Protein AF-A0A2B7ZXR2-F1 (afdb_monomer_lite)

Structure (mmCIF, N/CA/C/O backbone):
data_AF-A0A2B7ZXR2-F1
#
_entry.id   AF-A0A2B7ZXR2-F1
#
loop_
_atom_site.group_PDB
_atom_site.id
_atom_site.type_symbol
_atom_site.label_atom_id
_atom_site.label_alt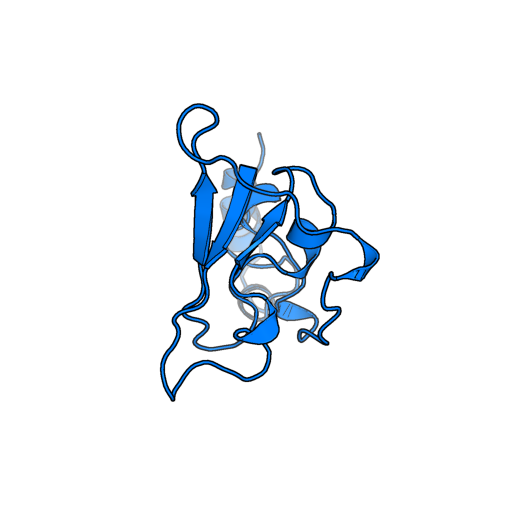_id
_atom_site.label_comp_id
_atom_site.label_asym_id
_atom_site.label_entity_id
_atom_site.label_seq_id
_atom_site.pdbx_PDB_ins_code
_atom_site.Cartn_x
_atom_site.Cartn_y
_atom_site.Cartn_z
_atom_site.occupancy
_atom_site.B_iso_or_equiv
_atom_site.auth_seq_id
_atom_site.auth_comp_id
_atom_site.auth_asym_id
_atom_site.auth_atom_id
_atom_site.pdbx_PDB_model_num
ATOM 1 N N . MET A 1 1 ? -3.472 11.705 8.680 1.00 90.12 1 MET A N 1
ATOM 2 C CA . MET A 1 1 ? -3.269 10.266 8.960 1.00 90.12 1 MET A CA 1
ATOM 3 C C . MET A 1 1 ? -3.547 9.487 7.690 1.00 90.12 1 MET A C 1
ATOM 5 O O . MET A 1 1 ? -4.309 9.984 6.864 1.00 90.12 1 MET A O 1
ATOM 9 N N . LEU A 1 2 ? -2.935 8.320 7.526 1.00 93.62 2 LEU A N 1
ATOM 10 C CA . LEU A 1 2 ? -3.215 7.401 6.425 1.00 93.62 2 LEU A CA 1
ATOM 11 C C . LEU A 1 2 ? -3.831 6.118 6.978 1.00 93.62 2 LEU A C 1
ATOM 13 O O . LEU A 1 2 ? -3.412 5.654 8.036 1.00 93.62 2 LEU A O 1
ATOM 17 N N . GLU A 1 3 ? -4.798 5.564 6.257 1.00 95.25 3 GLU A N 1
ATOM 18 C CA . GLU A 1 3 ? -5.413 4.268 6.533 1.00 95.25 3 GLU A CA 1
ATOM 19 C C . GLU A 1 3 ? -5.158 3.306 5.373 1.00 95.25 3 GLU A C 1
ATOM 21 O O . GLU A 1 3 ? -5.371 3.663 4.212 1.00 95.25 3 GLU A O 1
ATOM 26 N N . PHE A 1 4 ? -4.736 2.081 5.681 1.00 96.75 4 PHE A N 1
ATOM 27 C CA . PHE A 1 4 ? -4.684 1.000 4.704 1.00 96.75 4 PHE A CA 1
ATOM 28 C C . PHE A 1 4 ? -6.095 0.447 4.475 1.00 96.75 4 PHE A C 1
ATOM 30 O O . PHE A 1 4 ? -6.699 -0.144 5.370 1.00 96.75 4 PHE A O 1
ATOM 37 N N . ASP A 1 5 ? -6.607 0.606 3.260 1.00 96.69 5 ASP A N 1
ATOM 38 C CA . ASP A 1 5 ? -7.958 0.219 2.878 1.00 96.69 5 ASP A CA 1
ATOM 39 C C . ASP A 1 5 ? -7.912 -0.972 1.919 1.00 96.69 5 ASP A C 1
ATOM 41 O O . ASP A 1 5 ? -7.782 -0.827 0.701 1.00 96.69 5 ASP A O 1
ATOM 45 N N . ALA A 1 6 ? -7.959 -2.182 2.473 1.00 97.12 6 ALA A N 1
ATOM 46 C CA . ALA A 1 6 ? -8.218 -3.366 1.662 1.00 97.12 6 ALA A CA 1
ATOM 47 C C . ALA A 1 6 ? -9.701 -3.437 1.293 1.00 97.12 6 ALA A C 1
ATOM 49 O O . ALA A 1 6 ? -10.552 -3.234 2.156 1.00 97.12 6 ALA A O 1
ATOM 50 N N . VAL A 1 7 ? -10.012 -3.853 0.064 1.00 95.50 7 VAL A N 1
ATOM 51 C CA . VAL A 1 7 ? -11.352 -4.377 -0.235 1.00 95.50 7 VAL A CA 1
ATOM 52 C C . VAL A 1 7 ? -11.618 -5.561 0.700 1.00 95.50 7 VAL A C 1
ATOM 54 O O . VAL A 1 7 ? -10.711 -6.352 0.954 1.00 95.50 7 VAL A O 1
ATOM 57 N N . THR A 1 8 ? -12.829 -5.691 1.235 1.00 92.88 8 THR A N 1
ATOM 58 C CA . THR A 1 8 ? -13.209 -6.747 2.188 1.00 92.88 8 THR A CA 1
ATOM 59 C C . THR A 1 8 ? -14.232 -7.697 1.568 1.00 92.88 8 THR A C 1
ATOM 61 O O . THR A 1 8 ? -15.388 -7.768 1.978 1.00 92.88 8 THR A O 1
ATOM 64 N N . ASP A 1 9 ? -13.805 -8.438 0.545 1.00 94.62 9 ASP A N 1
ATOM 65 C CA . ASP A 1 9 ? -14.615 -9.469 -0.104 1.00 94.62 9 ASP A CA 1
ATOM 66 C C . ASP A 1 9 ? -13.891 -10.826 -0.129 1.00 94.62 9 ASP A C 1
ATOM 68 O O . ASP A 1 9 ? -12.748 -10.964 0.308 1.00 94.62 9 ASP A O 1
ATOM 72 N N . ALA A 1 10 ? -14.566 -11.853 -0.647 1.00 94.94 10 ALA A N 1
ATOM 73 C CA . ALA A 1 10 ? -14.023 -13.210 -0.718 1.00 94.94 10 ALA A CA 1
ATOM 74 C C . ALA A 1 10 ? -12.802 -13.359 -1.653 1.00 94.94 10 ALA A C 1
ATOM 76 O O . ALA A 1 10 ? -12.174 -14.413 -1.665 1.00 94.94 10 ALA A O 1
ATOM 77 N N . GLN A 1 11 ? -12.477 -12.341 -2.458 1.00 94.31 11 GLN A N 1
ATOM 78 C CA . GLN A 1 11 ? -11.327 -12.323 -3.367 1.00 94.31 11 GLN A CA 1
ATOM 79 C C . GLN A 1 11 ? -10.165 -11.480 -2.825 1.00 94.31 11 GLN A C 1
ATOM 81 O O . GLN A 1 11 ? -9.195 -11.214 -3.541 1.00 94.31 11 GLN A O 1
ATOM 86 N N . THR A 1 12 ? -10.253 -10.984 -1.594 1.00 95.44 12 THR A N 1
ATOM 87 C CA . THR A 1 12 ? -9.147 -10.274 -0.957 1.00 95.44 12 THR A CA 1
ATOM 88 C C . THR A 1 12 ? -8.033 -11.254 -0.630 1.00 95.44 12 THR A C 1
ATOM 90 O O . THR A 1 12 ? -8.261 -12.276 0.007 1.00 95.44 12 THR A O 1
ATOM 93 N N . ALA A 1 13 ? -6.812 -10.944 -1.070 1.00 94.44 13 ALA A N 1
ATOM 94 C CA . ALA A 1 13 ? -5.664 -11.788 -0.776 1.00 94.44 13 ALA A CA 1
ATOM 95 C C . ALA A 1 13 ? -5.391 -11.840 0.734 1.00 94.44 13 ALA A C 1
ATOM 97 O O . ALA A 1 13 ? -5.473 -10.814 1.419 1.00 94.44 13 ALA A O 1
ATOM 98 N N . ASP A 1 14 ? -4.955 -13.005 1.213 1.0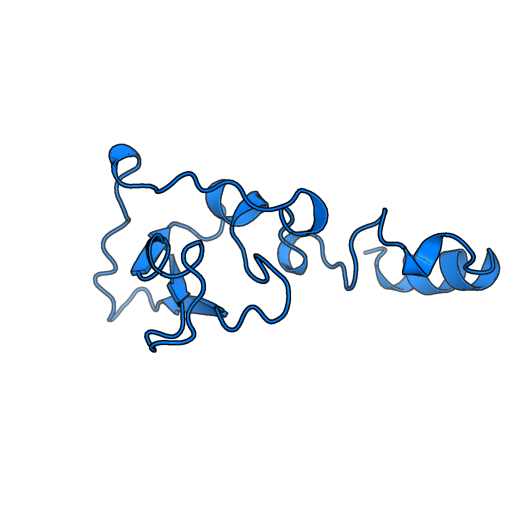0 94.31 14 ASP A N 1
ATOM 99 C CA . ASP A 1 14 ? -4.646 -13.264 2.627 1.00 94.31 14 ASP A CA 1
ATOM 100 C C . ASP A 1 14 ? -3.621 -12.284 3.216 1.00 94.31 14 ASP A C 1
ATOM 102 O O . ASP A 1 14 ? -3.600 -12.046 4.418 1.00 94.31 14 ASP A O 1
ATOM 106 N N . ILE A 1 15 ? -2.779 -11.680 2.371 1.00 95.50 15 ILE A N 1
ATOM 107 C CA . ILE A 1 15 ? -1.776 -10.692 2.789 1.00 95.50 15 ILE A CA 1
ATOM 108 C C . ILE A 1 15 ? -2.322 -9.263 2.918 1.00 95.50 15 ILE A C 1
ATOM 110 O O . ILE A 1 15 ? -1.659 -8.410 3.495 1.00 95.50 15 ILE A O 1
ATOM 114 N N . CYS A 1 16 ? -3.504 -8.973 2.373 1.00 96.75 16 CYS A N 1
ATOM 115 C CA . CYS A 1 16 ? -4.104 -7.639 2.409 1.00 96.75 16 CYS A CA 1
ATOM 116 C C . CYS A 1 16 ? -5.154 -7.505 3.508 1.00 96.75 16 CYS A C 1
ATOM 118 O O . CYS A 1 16 ? -5.227 -6.455 4.143 1.00 96.75 16 CYS A O 1
ATOM 120 N N . ALA A 1 17 ? -5.948 -8.553 3.749 1.00 95.38 17 ALA A N 1
ATOM 121 C CA . ALA A 1 17 ? -6.997 -8.530 4.766 1.00 95.38 17 ALA A CA 1
ATOM 122 C C . ALA A 1 17 ? -6.481 -8.154 6.175 1.00 95.38 17 ALA A C 1
ATOM 124 O O . ALA A 1 17 ? -7.112 -7.313 6.812 1.00 95.38 17 ALA A O 1
ATOM 125 N N . PRO A 1 18 ? -5.322 -8.656 6.657 1.00 95.81 18 PRO A N 1
ATOM 126 C CA . PRO A 1 18 ? -4.828 -8.316 7.993 1.00 95.81 18 PRO A CA 1
ATOM 127 C C . PRO A 1 18 ? -4.285 -6.886 8.115 1.00 95.81 18 PRO A C 1
ATOM 129 O O . PRO A 1 18 ? -4.067 -6.422 9.230 1.00 95.81 18 PRO A O 1
ATOM 132 N N . LEU A 1 19 ? -4.026 -6.206 6.993 1.00 96.75 19 LEU A N 1
ATOM 133 C CA . LEU A 1 19 ? -3.555 -4.818 6.974 1.00 96.75 19 LEU A CA 1
ATOM 134 C C . LEU A 1 19 ? -4.716 -3.816 6.968 1.00 96.75 19 LEU A C 1
ATOM 136 O O . LEU A 1 19 ? -4.498 -2.648 7.284 1.00 96.75 19 LEU A O 1
ATOM 140 N N . HIS A 1 20 ? -5.930 -4.251 6.613 1.00 96.50 20 HIS A N 1
ATOM 141 C CA . HIS A 1 20 ? -7.116 -3.396 6.560 1.00 96.50 20 HIS A CA 1
ATOM 142 C C . HIS A 1 20 ? -7.352 -2.671 7.893 1.00 96.50 20 HIS A C 1
ATOM 144 O O . HIS A 1 20 ? -7.328 -3.287 8.958 1.00 96.50 20 HIS A O 1
ATOM 150 N N . GLY A 1 21 ? -7.581 -1.358 7.826 1.00 95.19 21 GLY A N 1
ATOM 151 C CA . GLY A 1 21 ? -7.800 -0.510 8.998 1.00 95.19 21 GLY A CA 1
ATOM 152 C C . GLY A 1 21 ? -6.522 -0.136 9.757 1.00 95.19 21 GLY A C 1
ATOM 153 O O . GLY A 1 21 ? -6.605 0.449 10.834 1.00 95.19 21 GLY A O 1
ATOM 154 N N . THR A 1 22 ? -5.332 -0.448 9.226 1.00 96.12 22 THR A N 1
ATOM 155 C CA . THR A 1 22 ? -4.072 0.055 9.799 1.00 96.12 22 THR A CA 1
ATOM 156 C C . THR A 1 22 ? -4.005 1.562 9.593 1.00 96.12 22 THR A C 1
ATOM 158 O O . THR A 1 22 ? -3.975 2.026 8.453 1.00 96.12 22 THR A O 1
ATOM 161 N N . VAL A 1 23 ? -3.952 2.320 10.687 1.00 95.38 23 VAL A N 1
ATOM 162 C CA . VAL A 1 23 ? -3.957 3.784 10.697 1.00 95.38 23 VAL A CA 1
ATOM 163 C C . VAL A 1 23 ? -2.657 4.299 11.294 1.00 95.38 23 VAL A C 1
ATOM 165 O O . VAL A 1 23 ? -2.379 4.098 12.476 1.00 95.38 23 VAL A O 1
ATOM 168 N N . LEU A 1 24 ? -1.866 5.010 10.492 1.00 94.88 24 LEU A N 1
ATOM 169 C CA . LEU A 1 24 ? -0.548 5.511 10.889 1.00 94.88 24 LEU A CA 1
ATOM 170 C C . LEU A 1 24 ? -0.290 6.932 10.350 1.00 94.88 24 LEU A C 1
ATOM 172 O O . LEU A 1 24 ? -0.945 7.372 9.395 1.00 94.88 24 LEU A O 1
ATOM 176 N N . PRO A 1 25 ? 0.658 7.684 10.944 1.00 93.38 25 PRO A N 1
ATOM 177 C CA . PRO A 1 25 ? 1.179 8.921 10.358 1.00 93.38 25 PRO A CA 1
ATOM 178 C C . PRO A 1 25 ? 1.695 8.696 8.932 1.00 93.38 25 PRO A C 1
ATOM 180 O O . PRO A 1 25 ? 2.134 7.597 8.603 1.00 93.38 25 PRO A O 1
ATOM 183 N N . PHE A 1 26 ? 1.638 9.717 8.071 1.00 91.06 26 PHE A N 1
ATOM 184 C CA . PHE A 1 26 ? 1.968 9.563 6.644 1.00 91.06 26 PHE A CA 1
ATOM 185 C C . PHE A 1 26 ? 3.446 9.221 6.388 1.00 91.06 26 PHE A C 1
ATOM 187 O O . PHE A 1 26 ? 3.774 8.619 5.372 1.00 91.06 26 PHE A O 1
ATOM 194 N N . ASP A 1 27 ? 4.321 9.593 7.316 1.00 92.81 27 ASP A N 1
ATOM 195 C CA . ASP A 1 27 ? 5.769 9.393 7.298 1.00 92.81 27 ASP A CA 1
ATOM 196 C C . ASP A 1 27 ? 6.212 8.111 8.026 1.00 92.81 27 ASP A C 1
ATOM 198 O O . ASP A 1 27 ? 7.407 7.805 8.081 1.00 92.81 27 ASP A O 1
ATOM 202 N N . HIS A 1 28 ? 5.265 7.328 8.558 1.00 95.31 28 HIS A N 1
ATOM 203 C CA . HIS A 1 28 ? 5.573 6.096 9.275 1.00 95.31 28 HIS A CA 1
ATOM 204 C C . HIS A 1 28 ? 6.305 5.082 8.370 1.00 95.31 28 HIS A C 1
ATOM 206 O O . HIS A 1 28 ? 5.867 4.840 7.239 1.00 95.31 28 HIS A O 1
ATOM 212 N N . PRO A 1 29 ? 7.375 4.410 8.845 1.00 95.69 29 PRO A N 1
ATOM 213 C CA . PRO A 1 29 ? 8.168 3.480 8.033 1.00 95.69 29 PRO A CA 1
ATOM 214 C C . PRO A 1 29 ? 7.372 2.294 7.477 1.00 95.69 29 PRO A C 1
ATOM 216 O O . PRO A 1 29 ? 7.764 1.733 6.456 1.00 95.69 29 PRO A O 1
ATOM 219 N N . PHE A 1 30 ? 6.239 1.944 8.092 1.00 96.44 30 PHE A N 1
ATOM 220 C CA . PHE A 1 30 ? 5.288 0.956 7.567 1.00 96.44 30 PHE A CA 1
ATOM 221 C C . PHE A 1 30 ? 4.947 1.209 6.089 1.00 96.44 30 PHE A C 1
ATOM 223 O O . PHE A 1 30 ? 4.991 0.289 5.271 1.00 96.44 30 PHE A O 1
ATOM 230 N N . TRP A 1 31 ? 4.698 2.466 5.713 1.00 96.12 31 TRP A N 1
ATOM 231 C CA . TRP A 1 31 ? 4.313 2.812 4.347 1.00 96.12 31 TRP A CA 1
ATOM 232 C C . TRP A 1 31 ? 5.429 2.569 3.335 1.00 96.12 31 TRP A C 1
ATOM 234 O O . TRP A 1 31 ? 5.140 2.358 2.170 1.00 96.12 31 TRP A O 1
ATOM 244 N N . LYS A 1 32 ? 6.699 2.504 3.741 1.00 94.19 32 LYS A N 1
ATOM 245 C CA . LYS A 1 32 ? 7.798 2.214 2.805 1.00 94.19 32 LYS A CA 1
ATOM 246 C C . LYS A 1 32 ? 7.717 0.800 2.225 1.00 94.19 32 LYS A C 1
ATOM 248 O O . LYS A 1 32 ? 8.212 0.577 1.123 1.00 94.19 32 LYS A O 1
ATOM 253 N N . THR A 1 33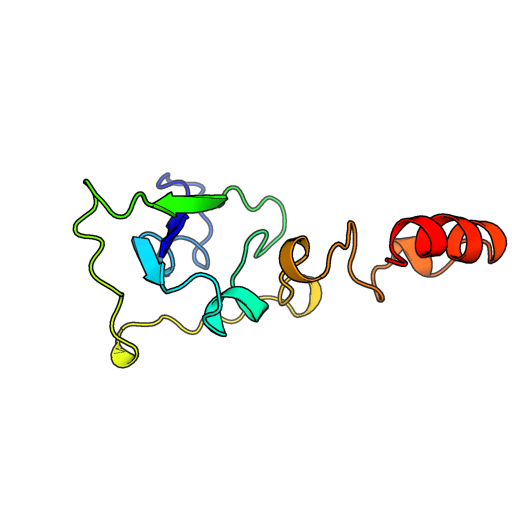 ? 7.085 -0.120 2.955 1.00 94.38 33 THR A N 1
ATOM 254 C CA . THR A 1 33 ? 7.031 -1.552 2.625 1.00 94.38 33 THR A CA 1
ATOM 255 C C . THR A 1 33 ? 5.628 -2.028 2.268 1.00 94.38 33 THR A C 1
ATOM 257 O O . THR A 1 33 ? 5.493 -2.871 1.390 1.00 94.38 33 THR A O 1
ATOM 260 N N . TYR A 1 34 ? 4.601 -1.524 2.957 1.00 96.38 34 TYR A N 1
ATOM 261 C CA . TYR A 1 34 ? 3.229 -2.038 2.872 1.00 96.38 34 TYR A CA 1
ATOM 262 C C . TYR A 1 34 ? 2.285 -1.140 2.064 1.00 96.38 34 TYR A C 1
ATOM 264 O O . TYR A 1 34 ? 1.083 -1.398 2.052 1.00 96.38 34 TYR A O 1
ATOM 272 N N . TYR A 1 35 ? 2.783 -0.074 1.428 1.00 95.94 35 TYR A N 1
ATOM 273 C CA . TYR A 1 35 ? 1.950 0.796 0.597 1.00 95.94 35 TYR A CA 1
ATOM 274 C C . TYR A 1 35 ? 1.559 0.074 -0.705 1.00 95.94 35 TYR A C 1
ATOM 276 O O . TYR A 1 35 ? 2.451 -0.373 -1.424 1.00 95.94 35 TYR A O 1
ATOM 284 N N . PRO A 1 36 ? 0.256 -0.039 -1.033 1.00 95.12 36 PRO A N 1
ATOM 285 C CA . PRO A 1 36 ? -0.204 -0.763 -2.212 1.00 95.12 36 PRO A CA 1
ATOM 286 C C . PRO A 1 36 ? 0.414 -0.263 -3.529 1.00 95.12 36 PRO A C 1
ATOM 288 O O . PRO A 1 36 ? 0.649 0.938 -3.681 1.00 95.12 36 PRO A O 1
ATOM 291 N N . PRO A 1 37 ? 0.594 -1.149 -4.528 1.00 94.44 37 PRO A N 1
ATOM 292 C CA . PRO A 1 37 ? 0.177 -2.554 -4.561 1.00 94.44 37 PRO A CA 1
ATOM 293 C C . PRO A 1 37 ? 1.137 -3.500 -3.815 1.00 94.44 37 PRO A C 1
ATOM 295 O O . PRO A 1 37 ? 2.341 -3.431 -4.009 1.00 94.44 37 PRO A O 1
ATOM 298 N N . ASN A 1 38 ? 0.595 -4.460 -3.050 1.00 95.06 38 ASN A N 1
ATOM 299 C CA . ASN A 1 38 ? 1.391 -5.436 -2.274 1.00 95.06 38 ASN A CA 1
ATOM 300 C C . ASN A 1 38 ? 1.563 -6.804 -2.971 1.00 95.06 38 ASN A C 1
ATOM 302 O O . ASN A 1 38 ? 2.307 -7.669 -2.509 1.00 95.06 38 ASN A O 1
ATOM 306 N N . HIS A 1 39 ? 0.848 -7.027 -4.074 1.00 94.81 39 HIS A N 1
ATOM 307 C CA . HIS A 1 39 ? 0.927 -8.219 -4.919 1.00 94.81 39 HIS A CA 1
ATOM 308 C C . HIS A 1 39 ? 0.285 -7.953 -6.286 1.00 94.81 39 HIS A C 1
ATOM 310 O O . HIS A 1 39 ? -0.325 -6.908 -6.521 1.00 94.81 39 HIS A O 1
ATOM 316 N N . TRP A 1 40 ? 0.376 -8.926 -7.193 1.00 93.50 40 TRP A N 1
ATOM 317 C CA . TRP A 1 40 ? -0.325 -8.884 -8.476 1.00 93.50 40 TRP A CA 1
ATOM 318 C C . TRP A 1 40 ? -1.840 -8.796 -8.287 1.00 93.50 40 TRP A C 1
ATOM 320 O O . TRP A 1 40 ? -2.398 -9.530 -7.472 1.00 93.50 40 TRP A O 1
ATOM 330 N N . ASN A 1 41 ? -2.498 -7.931 -9.064 1.00 93.12 41 ASN A N 1
ATOM 331 C CA . ASN A 1 41 ? -3.942 -7.681 -8.973 1.00 93.12 41 ASN A CA 1
ATOM 332 C C . ASN A 1 41 ? -4.399 -7.216 -7.571 1.00 93.12 41 ASN A C 1
ATOM 334 O O . ASN A 1 41 ? -5.509 -7.516 -7.132 1.00 93.12 41 ASN A O 1
ATOM 338 N N . CYS A 1 42 ? -3.522 -6.522 -6.835 1.00 95.19 42 CYS A N 1
ATOM 339 C CA . CYS A 1 42 ? -3.876 -5.908 -5.560 1.00 95.19 42 CYS A CA 1
ATOM 340 C C . CYS A 1 42 ? -4.928 -4.816 -5.781 1.00 95.19 42 CYS A C 1
ATOM 342 O O . CYS A 1 42 ? -4.755 -3.944 -6.629 1.00 95.19 42 CYS A O 1
ATOM 344 N N . ARG A 1 43 ? -6.016 -4.883 -5.009 1.00 96.31 43 ARG A N 1
ATOM 345 C CA . ARG A 1 43 ? -7.134 -3.925 -5.058 1.00 96.31 43 ARG A CA 1
ATOM 346 C C . ARG A 1 43 ? -7.170 -2.993 -3.847 1.00 96.31 43 ARG A C 1
ATOM 348 O O . ARG A 1 43 ? -8.080 -2.183 -3.735 1.00 96.31 43 ARG A O 1
ATOM 355 N N . SER A 1 44 ? -6.217 -3.140 -2.929 1.00 96.62 44 SER A N 1
ATOM 356 C CA . SER A 1 44 ? -6.110 -2.276 -1.757 1.00 96.62 44 SER A CA 1
ATOM 357 C C . SER A 1 44 ? -5.634 -0.881 -2.151 1.00 96.62 44 SER A C 1
ATOM 359 O O . SER A 1 44 ? -4.867 -0.722 -3.100 1.00 96.62 44 SER A O 1
ATOM 361 N N . ALA A 1 45 ? -6.042 0.113 -1.374 1.00 96.31 45 ALA A N 1
ATOM 362 C CA . ALA A 1 45 ? -5.628 1.499 -1.510 1.00 96.31 45 ALA A CA 1
ATOM 363 C C . ALA A 1 45 ? -5.194 2.066 -0.152 1.00 96.31 45 ALA A C 1
ATOM 365 O O . ALA A 1 45 ? -5.269 1.399 0.880 1.00 96.31 45 ALA A O 1
ATOM 366 N N . VAL A 1 46 ? -4.730 3.315 -0.155 1.00 95.75 46 VAL A N 1
ATOM 367 C CA . VAL A 1 46 ? -4.499 4.089 1.066 1.00 95.75 46 VAL A CA 1
ATOM 368 C C . VAL A 1 46 ? -5.404 5.308 1.044 1.00 95.75 46 VAL A C 1
ATOM 370 O O . VAL A 1 46 ? -5.418 6.058 0.068 1.00 95.75 46 VAL A O 1
ATOM 373 N N . ARG A 1 47 ? -6.160 5.505 2.124 1.00 93.38 47 ARG A N 1
ATOM 374 C CA . ARG A 1 47 ? -7.058 6.649 2.293 1.00 93.38 47 ARG A CA 1
ATOM 375 C C . ARG A 1 47 ? -6.437 7.670 3.234 1.00 93.38 47 ARG A C 1
ATOM 377 O O . ARG A 1 47 ? -5.896 7.319 4.281 1.00 93.38 47 ARG A O 1
ATOM 384 N N . GLN A 1 48 ? -6.520 8.945 2.867 1.00 91.94 48 GLN A N 1
ATOM 385 C CA . GLN A 1 48 ? -6.142 10.038 3.755 1.00 91.94 48 GLN A CA 1
ATOM 386 C C . GLN A 1 48 ? -7.321 10.373 4.670 1.00 91.94 48 GLN A C 1
ATOM 388 O O . GLN A 1 48 ? -8.395 10.726 4.192 1.00 91.94 48 GLN A O 1
ATOM 393 N N . LEU A 1 49 ? -7.103 10.271 5.980 1.00 90.19 49 LEU A N 1
ATOM 394 C CA . LEU A 1 49 ? -8.107 10.601 6.993 1.00 90.19 49 LEU A CA 1
ATOM 395 C C . LEU A 1 49 ? -8.028 12.081 7.378 1.00 90.19 49 LEU A C 1
ATOM 397 O O . LEU A 1 49 ? -6.927 12.651 7.446 1.00 90.19 49 LEU A O 1
ATOM 401 N N . ASN A 1 50 ? -9.184 12.689 7.656 1.00 81.50 50 ASN A N 1
ATOM 402 C CA . ASN A 1 50 ? -9.292 14.102 8.004 1.00 81.50 50 ASN A CA 1
ATOM 403 C C . ASN A 1 50 ? -9.156 14.299 9.519 1.00 81.50 50 ASN A C 1
ATOM 405 O O . ASN A 1 50 ? -9.841 13.663 10.316 1.00 81.50 50 ASN A O 1
ATOM 409 N N . SER A 1 51 ? -8.296 15.229 9.924 1.00 64.50 51 SER A N 1
ATOM 410 C CA . SER A 1 51 ? -7.918 15.478 11.320 1.00 64.50 51 SER A CA 1
ATOM 411 C C . SER A 1 51 ? -9.052 16.004 12.213 1.00 64.50 51 SER A C 1
ATOM 413 O O . SER A 1 51 ? -8.886 16.0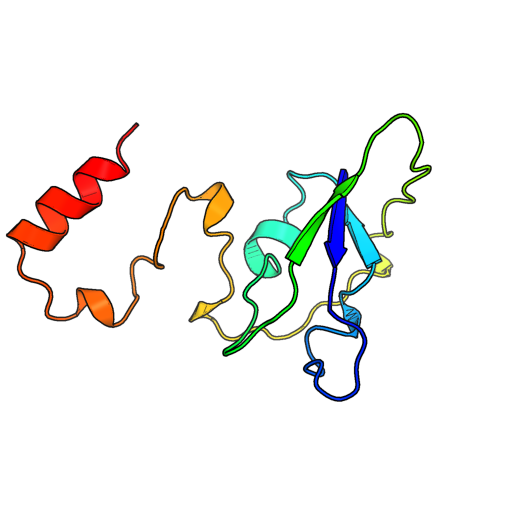20 13.428 1.00 64.50 51 SER A O 1
ATOM 415 N N . GLY A 1 52 ? -10.177 16.456 11.643 1.00 59.34 52 GLY A N 1
ATOM 416 C CA . GLY A 1 52 ? -11.284 17.076 12.390 1.00 59.34 52 GLY A CA 1
ATOM 417 C C . GLY A 1 52 ? -12.479 16.169 12.713 1.00 59.34 52 GLY A C 1
ATOM 418 O O . GLY A 1 52 ? -13.221 16.470 13.644 1.00 59.34 52 GLY A O 1
ATOM 419 N N . THR A 1 53 ? -12.685 15.081 11.967 1.00 53.78 53 THR A N 1
ATOM 420 C CA . THR A 1 53 ? -13.851 14.180 12.117 1.00 53.78 53 THR A CA 1
ATOM 421 C C . THR A 1 53 ? -13.452 12.755 12.454 1.00 53.78 53 THR A C 1
ATOM 423 O O . THR A 1 53 ? -14.160 12.074 13.197 1.00 53.78 53 THR A O 1
ATOM 426 N N . ASP A 1 54 ? -12.294 12.319 11.968 1.00 55.03 54 ASP A N 1
ATOM 427 C CA . ASP A 1 54 ? -11.798 10.987 12.236 1.00 55.03 54 ASP A CA 1
ATOM 428 C C . ASP A 1 54 ? -10.998 11.065 13.533 1.00 55.03 54 ASP A C 1
ATOM 430 O O . ASP A 1 54 ? -9.856 11.525 13.567 1.00 55.03 54 ASP A O 1
ATOM 434 N N . SER A 1 55 ? -11.589 10.589 14.628 1.00 55.88 55 SER A N 1
ATOM 435 C CA . SER A 1 55 ? -10.837 10.160 15.815 1.00 55.88 55 SER A CA 1
ATOM 436 C C . SER A 1 55 ? -10.043 8.898 15.457 1.00 55.88 55 SER A C 1
ATOM 438 O O . SER A 1 55 ? -10.248 7.815 16.001 1.00 55.88 55 SER A O 1
ATOM 440 N N . ALA A 1 56 ? -9.179 9.036 14.454 1.00 61.53 56 ALA A N 1
ATOM 441 C CA . ALA A 1 56 ? -8.405 7.988 13.844 1.00 61.53 56 ALA A CA 1
ATOM 442 C C . ALA A 1 56 ? -7.423 7.494 14.901 1.00 61.53 56 ALA A C 1
ATOM 444 O O . ALA A 1 56 ? -6.398 8.123 15.175 1.00 61.53 56 ALA A O 1
ATOM 445 N N . ARG A 1 57 ? -7.791 6.402 15.572 1.00 78.44 57 ARG A N 1
ATOM 446 C CA . ARG A 1 57 ? -6.916 5.765 16.546 1.00 78.44 57 ARG A CA 1
ATOM 447 C C . ARG A 1 57 ? -5.710 5.254 15.780 1.00 78.44 57 ARG A C 1
ATOM 449 O O . ARG A 1 57 ? -5.854 4.418 14.896 1.00 78.44 57 ARG A O 1
ATOM 456 N N . VAL A 1 58 ? -4.542 5.791 16.116 1.00 90.62 58 VAL A N 1
ATOM 457 C CA . VAL A 1 58 ? -3.268 5.265 15.632 1.00 90.62 58 VAL A CA 1
ATOM 458 C C . VAL A 1 58 ? -3.213 3.791 16.014 1.00 90.62 58 VAL A C 1
ATOM 460 O O . VAL A 1 58 ? -3.451 3.453 17.176 1.00 90.62 58 VAL A O 1
ATOM 463 N N . THR A 1 59 ? -2.919 2.921 15.054 1.00 93.75 59 THR A N 1
ATOM 464 C CA . THR A 1 59 ? -2.673 1.510 15.341 1.00 93.75 59 THR A CA 1
ATOM 465 C C . THR A 1 59 ? -1.420 1.407 16.219 1.00 93.75 59 THR A C 1
ATOM 467 O O . THR A 1 59 ? -0.373 1.919 15.817 1.00 93.75 59 THR A O 1
ATOM 4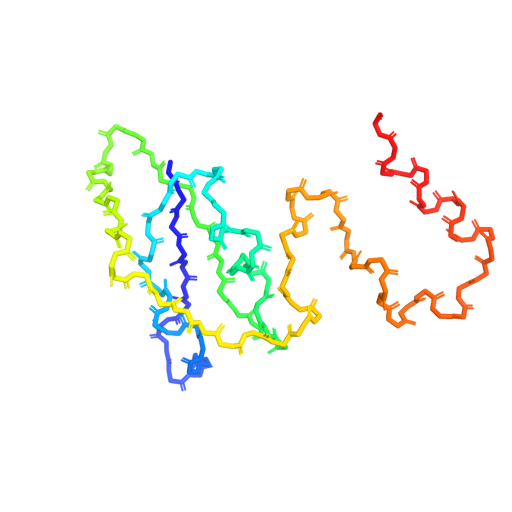70 N N . PRO A 1 60 ? -1.492 0.795 17.416 1.00 94.25 60 PRO A N 1
ATOM 471 C CA . PRO A 1 60 ? -0.320 0.611 18.266 1.00 94.25 60 PRO A CA 1
ATOM 472 C C . PRO A 1 60 ? 0.755 -0.230 17.571 1.00 94.25 60 PRO A C 1
ATOM 474 O O . PRO A 1 60 ? 0.434 -1.179 16.860 1.00 94.25 60 PRO A O 1
ATOM 477 N N . GLU A 1 61 ? 2.031 0.061 17.837 1.00 92.38 61 GLU A N 1
ATOM 478 C CA . GLU A 1 61 ? 3.162 -0.644 17.208 1.00 92.38 61 GLU A CA 1
ATOM 479 C C . GLU A 1 61 ? 3.078 -2.170 17.390 1.00 92.38 61 GLU A C 1
ATOM 481 O O . GLU A 1 61 ? 3.307 -2.926 16.452 1.00 92.38 61 GLU A O 1
ATOM 486 N N . GLY A 1 62 ? 2.676 -2.634 18.580 1.00 94.75 62 GLY A N 1
ATOM 487 C CA . GLY A 1 62 ? 2.541 -4.064 18.883 1.00 94.75 62 GLY A CA 1
ATOM 488 C C . GLY A 1 62 ? 1.430 -4.784 18.109 1.00 94.75 62 GLY A C 1
ATOM 489 O O . GLY A 1 62 ? 1.444 -6.011 18.029 1.00 94.75 62 GLY A O 1
ATOM 490 N N . ASP A 1 63 ? 0.494 -4.039 17.518 1.00 94.75 63 ASP A N 1
ATOM 491 C CA . ASP A 1 63 ? -0.611 -4.598 16.740 1.00 94.75 63 ASP A CA 1
ATOM 492 C C . ASP A 1 63 ? -0.301 -4.669 15.240 1.00 94.75 63 ASP A C 1
ATOM 494 O O . ASP A 1 63 ? -1.021 -5.362 14.506 1.00 94.75 63 ASP A O 1
ATOM 498 N N . LEU A 1 64 ? 0.775 -4.007 14.788 1.00 94.88 64 LEU A N 1
ATOM 499 C CA . LEU A 1 64 ? 1.175 -3.972 13.385 1.00 94.88 64 LEU A CA 1
ATOM 500 C C . LEU A 1 64 ? 1.479 -5.374 12.861 1.00 94.88 64 LEU A C 1
ATOM 502 O O . LEU A 1 64 ? 2.226 -6.160 13.447 1.00 94.88 64 LEU A O 1
ATOM 506 N N . LYS A 1 65 ? 0.877 -5.700 11.716 1.00 93.88 65 LYS A N 1
ATOM 507 C CA . LYS A 1 65 ? 1.080 -6.991 11.062 1.00 93.88 65 LYS A CA 1
ATOM 508 C C . LYS A 1 65 ? 2.278 -6.904 10.131 1.00 93.88 65 LYS A C 1
ATOM 510 O O . LYS A 1 65 ? 2.291 -6.115 9.189 1.00 93.88 65 LYS A O 1
ATOM 515 N N . HIS A 1 66 ? 3.266 -7.756 10.380 1.00 91.56 66 HIS A N 1
ATOM 516 C CA . HIS A 1 66 ? 4.424 -7.910 9.512 1.00 91.56 66 HIS A CA 1
ATOM 517 C C . HIS A 1 66 ? 4.202 -9.095 8.578 1.00 91.56 66 HIS A C 1
ATOM 519 O O . HIS A 1 66 ? 4.334 -10.250 8.976 1.00 91.56 66 HIS A O 1
ATOM 525 N N . ILE A 1 67 ? 3.812 -8.795 7.344 1.00 93.81 67 ILE A N 1
ATOM 526 C CA . ILE A 1 67 ? 3.468 -9.794 6.333 1.00 93.81 67 ILE A CA 1
ATOM 527 C C . ILE A 1 67 ? 4.584 -9.851 5.296 1.00 93.81 67 ILE A C 1
ATOM 529 O O . ILE A 1 67 ? 5.122 -8.821 4.887 1.00 93.81 67 ILE A O 1
ATOM 533 N N . ASP A 1 68 ? 4.929 -11.055 4.846 1.00 94.00 68 ASP A N 1
ATOM 534 C CA . ASP A 1 68 ? 5.944 -11.224 3.812 1.00 94.00 68 ASP A CA 1
ATOM 535 C C . ASP A 1 68 ? 5.399 -10.833 2.430 1.00 94.00 68 ASP A C 1
ATOM 537 O O . ASP A 1 68 ? 4.746 -11.608 1.731 1.00 94.00 68 ASP A O 1
ATOM 541 N N . ILE A 1 69 ? 5.666 -9.591 2.037 1.00 94.31 69 ILE A N 1
ATOM 542 C CA . ILE A 1 69 ? 5.398 -9.077 0.694 1.00 94.31 69 ILE A CA 1
ATOM 543 C C . ILE A 1 69 ? 6.534 -9.510 -0.238 1.00 94.31 69 ILE A C 1
ATOM 545 O O . ILE A 1 69 ? 7.699 -9.500 0.152 1.00 94.31 69 ILE A O 1
ATOM 549 N N . LYS A 1 70 ? 6.250 -9.853 -1.499 1.00 91.88 70 LYS A N 1
ATOM 550 C CA . LYS A 1 70 ? 7.326 -10.173 -2.457 1.00 91.88 70 LYS A CA 1
ATOM 551 C C . LYS A 1 70 ? 8.228 -8.944 -2.673 1.00 91.88 70 LYS A C 1
ATOM 553 O O . LYS A 1 70 ? 7.693 -7.850 -2.821 1.00 91.88 70 LYS A O 1
ATOM 558 N N . PRO A 1 71 ? 9.563 -9.097 -2.790 1.00 90.94 71 PRO A N 1
ATOM 559 C CA . PRO A 1 71 ? 10.498 -7.967 -2.867 1.00 90.94 71 PRO A CA 1
ATOM 560 C C . PRO A 1 71 ? 10.133 -6.867 -3.878 1.00 90.94 71 PRO A C 1
ATOM 562 O O . PRO A 1 71 ? 10.275 -5.693 -3.564 1.00 90.94 71 PRO A O 1
ATOM 565 N N . MET A 1 72 ? 9.585 -7.234 -5.042 1.00 88.12 72 MET A N 1
ATOM 566 C CA . MET A 1 72 ? 9.133 -6.296 -6.083 1.00 88.12 72 MET A CA 1
ATOM 567 C C . MET A 1 72 ? 8.077 -5.280 -5.610 1.00 88.12 72 MET A C 1
ATOM 569 O O . MET A 1 72 ? 7.990 -4.197 -6.178 1.00 88.12 72 MET A O 1
ATOM 573 N N . PHE A 1 73 ? 7.281 -5.619 -4.594 1.00 91.88 73 PHE A N 1
ATOM 574 C CA . PHE A 1 73 ? 6.192 -4.783 -4.083 1.00 91.88 73 PHE A CA 1
ATOM 575 C C . PHE A 1 73 ? 6.548 -4.055 -2.778 1.00 91.88 73 PHE A C 1
ATOM 577 O O . PHE A 1 73 ? 5.740 -3.292 -2.267 1.00 91.88 73 PHE A O 1
ATOM 584 N N . ARG A 1 74 ? 7.752 -4.259 -2.222 1.00 92.94 74 ARG A N 1
ATOM 585 C CA . ARG A 1 74 ? 8.196 -3.607 -0.975 1.00 92.94 74 ARG A CA 1
ATOM 586 C C . ARG A 1 74 ? 8.700 -2.181 -1.230 1.00 92.94 74 ARG A C 1
ATOM 588 O O . ARG A 1 74 ? 9.829 -1.851 -0.870 1.00 92.94 74 ARG A O 1
ATOM 595 N N . ILE A 1 75 ? 7.908 -1.362 -1.917 1.00 90.88 75 ILE A N 1
ATOM 596 C CA . ILE A 1 75 ? 8.282 0.010 -2.260 1.00 90.88 75 ILE A CA 1
ATOM 597 C C . ILE A 1 75 ? 7.064 0.926 -2.330 1.00 90.88 75 ILE A C 1
ATOM 599 O O . ILE A 1 75 ? 6.108 0.675 -3.059 1.00 90.88 75 ILE A O 1
ATOM 603 N N . ASN A 1 76 ? 7.150 2.060 -1.639 1.00 93.25 76 ASN A N 1
ATOM 604 C CA . ASN A 1 76 ? 6.219 3.159 -1.841 1.00 93.25 76 ASN A CA 1
ATOM 605 C C . ASN A 1 76 ? 6.585 3.946 -3.106 1.00 93.25 76 ASN A C 1
ATOM 607 O O . ASN A 1 76 ? 7.431 4.844 -3.086 1.00 93.25 76 ASN A O 1
ATOM 611 N N . MET A 1 77 ? 5.940 3.601 -4.218 1.00 88.06 77 MET A N 1
ATOM 612 C CA . MET A 1 77 ? 6.143 4.283 -5.498 1.00 88.06 77 MET A CA 1
ATOM 613 C C . MET A 1 77 ? 5.734 5.761 -5.450 1.00 88.06 77 MET A C 1
ATOM 615 O O . MET A 1 77 ? 6.399 6.586 -6.072 1.00 88.06 77 MET A O 1
ATOM 619 N N . ALA A 1 78 ? 4.701 6.109 -4.674 1.00 84.31 78 ALA A N 1
ATOM 620 C CA . ALA A 1 78 ? 4.226 7.484 -4.544 1.00 84.31 78 ALA A CA 1
ATOM 621 C C . ALA A 1 78 ? 5.231 8.370 -3.790 1.00 84.31 78 ALA A C 1
ATOM 623 O O . ALA A 1 78 ? 5.538 9.466 -4.245 1.00 84.31 78 ALA A O 1
ATOM 624 N N . GLU A 1 79 ? 5.807 7.875 -2.688 1.00 89.06 79 GLU A N 1
ATOM 625 C CA . GLU A 1 79 ? 6.873 8.580 -1.950 1.00 89.06 79 GLU A CA 1
ATOM 626 C C . GLU A 1 79 ? 8.124 8.774 -2.817 1.00 89.06 79 GLU A C 1
ATOM 628 O O . GLU A 1 79 ? 8.789 9.804 -2.743 1.00 89.06 79 GLU A O 1
ATOM 633 N N . ARG A 1 80 ? 8.462 7.774 -3.639 1.00 84.50 80 ARG A N 1
ATOM 634 C CA . ARG A 1 80 ? 9.648 7.803 -4.506 1.00 84.50 80 ARG A CA 1
ATOM 635 C C . ARG A 1 80 ? 9.422 8.546 -5.824 1.00 84.50 80 ARG A C 1
ATOM 637 O O . ARG A 1 80 ? 10.387 8.750 -6.552 1.00 84.50 80 ARG A O 1
ATOM 644 N N . GLY A 1 81 ? 8.181 8.918 -6.141 1.00 84.75 81 GLY A N 1
ATOM 645 C CA . GLY A 1 81 ? 7.819 9.527 -7.419 1.00 84.75 81 GLY A CA 1
ATOM 646 C C . GLY A 1 81 ? 8.088 8.617 -8.618 1.00 84.75 81 GLY A C 1
ATOM 647 O O . GLY A 1 81 ? 8.419 9.115 -9.683 1.00 84.75 81 GLY A O 1
ATOM 648 N N . LEU A 1 82 ? 7.993 7.295 -8.462 1.00 83.00 82 LEU A N 1
ATOM 649 C CA . LEU A 1 82 ? 8.306 6.321 -9.513 1.00 83.00 82 LEU A CA 1
ATOM 650 C C . LEU A 1 82 ? 7.027 5.745 -10.127 1.00 83.00 82 LEU A C 1
ATOM 652 O O . LEU A 1 82 ? 6.075 5.459 -9.411 1.00 83.00 82 LEU A O 1
ATOM 656 N N . ALA A 1 83 ? 7.019 5.497 -11.440 1.00 82.38 83 ALA A N 1
ATOM 657 C CA . ALA A 1 83 ? 5.974 4.670 -12.060 1.00 82.38 83 ALA A CA 1
ATOM 658 C C . ALA A 1 83 ? 6.275 3.166 -11.944 1.00 82.38 83 ALA A C 1
ATOM 660 O O . ALA A 1 83 ? 5.360 2.360 -11.803 1.00 82.38 83 ALA A O 1
ATOM 661 N N . PHE A 1 84 ? 7.558 2.794 -11.996 1.00 82.62 84 PHE A N 1
ATOM 662 C CA . PHE A 1 84 ? 8.036 1.420 -11.847 1.00 82.62 84 PHE A CA 1
ATOM 663 C C . PHE A 1 84 ? 9.287 1.393 -10.957 1.00 82.62 84 PHE A C 1
ATOM 665 O O . PHE A 1 84 ? 10.072 2.345 -11.001 1.00 82.62 84 PHE A O 1
ATOM 672 N N . PRO A 1 85 ? 9.517 0.314 -10.186 1.00 82.56 85 PRO A N 1
ATOM 673 C CA . PRO A 1 85 ? 10.771 0.118 -9.457 1.00 82.56 85 PRO A CA 1
ATOM 674 C C . PRO A 1 85 ? 11.982 0.109 -10.401 1.00 82.56 85 PRO A C 1
ATOM 676 O O . PRO A 1 85 ? 11.872 -0.368 -11.529 1.00 82.56 85 PRO A O 1
ATOM 679 N N . ALA A 1 86 ? 13.144 0.579 -9.942 1.00 80.62 86 ALA A N 1
ATOM 680 C CA . ALA A 1 86 ? 14.338 0.712 -10.785 1.00 80.62 86 ALA A CA 1
ATOM 681 C C . ALA A 1 86 ? 14.808 -0.626 -11.392 1.00 80.62 86 ALA A C 1
ATOM 683 O O . ALA A 1 86 ? 15.279 -0.664 -12.526 1.00 80.62 86 ALA A O 1
ATOM 684 N N . GLU A 1 87 ? 14.620 -1.733 -10.675 1.00 81.62 87 GLU A N 1
ATOM 685 C CA . GLU A 1 87 ? 14.995 -3.086 -11.096 1.00 81.62 87 GLU A CA 1
ATOM 686 C C . GLU A 1 87 ? 13.873 -3.818 -11.863 1.00 81.62 87 GLU A C 1
ATOM 688 O O . GLU A 1 87 ? 13.932 -5.036 -12.053 1.00 81.62 87 GLU A O 1
ATOM 693 N N . HIS A 1 88 ? 12.816 -3.115 -12.290 1.00 83.75 88 HIS A N 1
ATOM 694 C CA . HIS A 1 88 ? 11.683 -3.741 -12.971 1.00 83.75 88 HIS A CA 1
ATOM 695 C C . HIS A 1 88 ? 12.084 -4.326 -14.345 1.00 83.75 88 HIS A C 1
ATOM 697 O O . HIS A 1 88 ? 12.797 -3.666 -15.107 1.00 83.75 88 HIS A O 1
ATOM 703 N N . PRO A 1 89 ? 11.576 -5.517 -14.738 1.00 87.19 89 PRO A N 1
ATOM 704 C CA . PRO A 1 89 ? 11.920 -6.165 -16.009 1.00 87.19 89 PRO A CA 1
ATOM 705 C C . PRO A 1 89 ? 11.739 -5.311 -17.272 1.00 87.19 89 PRO A C 1
ATOM 707 O O . PRO A 1 89 ? 12.424 -5.552 -18.262 1.00 87.19 89 PRO A O 1
ATOM 710 N N . TYR A 1 90 ? 10.869 -4.297 -17.242 1.00 83.75 90 TYR A N 1
ATOM 711 C CA . TYR A 1 90 ? 10.688 -3.342 -18.348 1.00 83.75 90 TYR A CA 1
ATOM 712 C C . TYR A 1 90 ? 11.972 -2.616 -18.754 1.00 83.75 90 TYR A C 1
ATOM 714 O O . TYR A 1 90 ? 12.095 -2.202 -19.903 1.00 83.75 90 TYR A O 1
ATOM 722 N N . PHE A 1 91 ? 12.936 -2.489 -17.843 1.00 86.12 91 PHE A N 1
ATOM 723 C CA . PHE A 1 91 ? 14.184 -1.781 -18.102 1.00 86.12 91 PHE A CA 1
ATOM 724 C C . PHE A 1 91 ? 15.320 -2.686 -18.581 1.00 86.12 91 PHE A C 1
ATOM 726 O O . PHE A 1 91 ? 16.337 -2.177 -19.041 1.00 86.12 91 PHE A O 1
ATOM 733 N N . LYS A 1 92 ? 15.162 -4.017 -18.524 1.00 86.94 92 LYS A N 1
ATOM 734 C CA . LYS A 1 92 ? 16.241 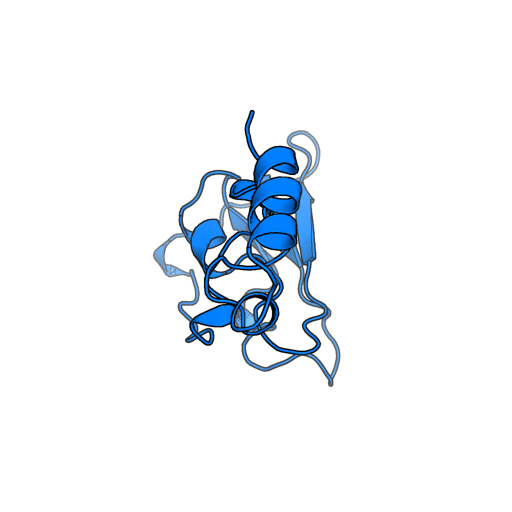-4.975 -18.826 1.00 86.94 92 LYS A CA 1
ATOM 735 C C . LYS A 1 92 ? 16.802 -4.822 -20.244 1.00 86.94 92 LYS A C 1
ATOM 737 O O . LYS A 1 92 ? 17.998 -4.988 -20.453 1.00 86.94 92 LYS A O 1
ATOM 742 N N . GLU A 1 93 ? 15.932 -4.521 -21.199 1.00 89.00 93 GLU A N 1
ATOM 743 C CA . GLU A 1 93 ? 16.263 -4.405 -22.626 1.00 89.00 93 GLU A CA 1
ATOM 744 C C . GLU A 1 93 ? 15.874 -3.029 -23.185 1.00 89.00 93 GLU A C 1
ATOM 746 O O . GLU A 1 93 ? 15.851 -2.816 -24.397 1.00 89.00 93 GLU A O 1
ATOM 751 N N . ALA A 1 94 ? 15.547 -2.079 -22.303 1.00 88.31 94 ALA A N 1
ATOM 752 C CA . ALA A 1 94 ? 15.175 -0.738 -22.716 1.00 88.31 94 ALA A CA 1
ATOM 753 C C . ALA A 1 94 ? 16.382 -0.045 -23.375 1.00 88.31 94 ALA A C 1
ATOM 755 O O . ALA A 1 94 ? 17.466 -0.015 -22.785 1.00 88.31 94 ALA A O 1
ATOM 756 N N . PRO A 1 95 ? 16.218 0.553 -24.571 1.00 91.00 95 PRO A N 1
ATOM 757 C CA . PRO A 1 95 ? 17.283 1.330 -25.187 1.00 91.00 95 PRO A CA 1
ATOM 758 C C . PRO A 1 95 ? 17.763 2.450 -24.259 1.00 91.00 95 PRO A C 1
ATOM 760 O O . PRO A 1 95 ? 16.959 3.105 -23.595 1.00 91.00 95 PRO A O 1
ATOM 763 N N . GLU A 1 96 ? 19.066 2.736 -24.265 1.00 88.19 96 GLU A N 1
ATOM 764 C CA . GLU A 1 96 ? 19.668 3.745 -23.381 1.00 88.19 96 GLU A CA 1
ATOM 765 C C . GLU A 1 96 ? 18.981 5.116 -23.501 1.00 88.19 96 GLU A C 1
ATOM 767 O O . GLU A 1 96 ? 18.757 5.806 -22.506 1.00 88.19 96 GLU A O 1
ATOM 772 N N . TRP A 1 97 ? 18.575 5.503 -24.714 1.00 88.56 97 TRP A N 1
ATOM 773 C CA . TRP A 1 97 ? 17.884 6.770 -24.941 1.00 88.56 97 TRP A CA 1
ATOM 774 C C . TRP A 1 97 ? 16.515 6.832 -24.244 1.00 88.56 97 TRP A C 1
ATOM 776 O O . TRP A 1 97 ? 16.150 7.905 -23.763 1.00 88.56 97 TRP A O 1
ATOM 786 N N . VAL A 1 98 ? 15.800 5.702 -24.135 1.00 87.50 98 VAL A N 1
ATOM 787 C CA . VAL A 1 98 ? 14.528 5.591 -23.400 1.00 87.50 98 VAL A CA 1
ATOM 788 C C . VAL A 1 98 ? 14.790 5.770 -21.913 1.00 87.50 98 VAL A C 1
ATOM 790 O O . VAL A 1 98 ? 14.122 6.572 -21.266 1.00 87.50 98 VAL A O 1
ATOM 793 N N . MET A 1 99 ? 15.811 5.093 -21.384 1.00 82.81 99 MET A N 1
ATOM 794 C CA . MET A 1 99 ? 16.202 5.227 -19.978 1.00 82.81 99 MET A CA 1
ATOM 795 C C . MET A 1 99 ? 16.617 6.663 -19.646 1.00 82.81 99 MET A C 1
ATOM 797 O O . MET A 1 99 ? 16.204 7.216 -18.626 1.00 82.81 99 MET A O 1
ATOM 801 N N . ARG A 1 100 ? 17.382 7.310 -20.530 1.00 83.44 100 ARG A N 1
ATOM 802 C CA . ARG A 1 100 ? 17.847 8.692 -20.363 1.00 83.44 100 ARG A CA 1
ATOM 803 C C . ARG A 1 100 ? 16.708 9.710 -20.411 1.00 83.44 100 ARG A C 1
ATOM 805 O O . ARG A 1 100 ? 16.676 10.613 -19.582 1.00 83.44 100 ARG A O 1
ATOM 812 N N . GLN A 1 101 ? 15.792 9.590 -21.373 1.00 84.81 101 GLN A N 1
ATOM 813 C CA . GLN A 1 101 ? 14.652 10.506 -21.497 1.00 84.81 101 GLN A CA 1
ATOM 814 C C . GLN A 1 101 ? 13.615 10.270 -20.393 1.00 84.81 101 GLN A C 1
ATOM 816 O O . GLN A 1 101 ? 13.145 11.227 -19.787 1.00 84.81 101 GLN A O 1
ATOM 821 N N . GLY A 1 102 ? 13.302 9.007 -20.091 1.00 77.75 102 GLY A N 1
ATOM 822 C CA . GLY A 1 102 ? 12.332 8.638 -19.061 1.00 77.75 102 GLY A CA 1
ATOM 823 C C . GLY A 1 102 ? 12.780 9.035 -17.655 1.00 77.75 102 GLY A C 1
ATOM 824 O O . GLY A 1 102 ? 12.001 9.606 -16.903 1.00 77.75 102 GLY A O 1
ATOM 825 N N . SER A 1 103 ? 14.054 8.820 -17.310 1.00 72.06 103 SER A N 1
ATOM 826 C CA . SER A 1 103 ? 14.590 9.238 -16.003 1.00 72.06 103 SER A CA 1
ATOM 827 C C . SER A 1 103 ? 14.652 10.759 -15.825 1.00 72.06 103 SER A C 1
ATOM 829 O O . SER A 1 103 ? 14.570 11.239 -14.696 1.00 72.06 103 SER A O 1
ATOM 831 N N . ALA A 1 104 ? 14.754 11.534 -16.911 1.00 73.50 104 ALA A N 1
ATOM 832 C CA . ALA A 1 104 ? 14.724 12.994 -16.840 1.00 73.50 104 ALA A CA 1
ATOM 833 C C . ALA A 1 104 ? 13.373 13.535 -16.340 1.00 73.50 104 ALA A C 1
ATOM 835 O O . ALA A 1 104 ? 13.354 14.592 -15.719 1.00 73.50 104 ALA A O 1
ATOM 836 N N . ALA A 1 105 ? 12.272 12.799 -16.538 1.00 69.75 105 ALA A N 1
ATOM 837 C CA . ALA A 1 105 ? 10.951 13.182 -16.036 1.00 69.75 105 ALA A CA 1
ATOM 838 C C . ALA A 1 105 ? 10.836 13.131 -14.498 1.00 69.75 105 ALA A C 1
ATOM 840 O O . ALA A 1 105 ? 9.925 13.732 -13.938 1.00 69.75 105 ALA A O 1
ATOM 841 N N . TYR A 1 106 ? 11.757 12.435 -13.822 1.00 64.75 106 TYR A N 1
ATOM 842 C CA . TYR A 1 106 ? 11.748 12.233 -12.368 1.00 64.75 106 TYR A CA 1
ATOM 843 C C . TYR A 1 106 ? 12.815 13.051 -11.623 1.00 64.75 106 TYR A C 1
ATOM 845 O O . TYR A 1 106 ? 12.920 12.955 -10.402 1.00 64.75 106 TYR A O 1
ATOM 853 N N . LYS A 1 107 ? 13.627 13.847 -12.331 1.00 60.31 107 LYS A N 1
ATOM 854 C CA . LYS A 1 107 ? 14.608 14.752 -11.713 1.00 60.31 107 LYS A CA 1
ATOM 855 C C . LYS A 1 107 ? 13.930 16.076 -11.354 1.00 60.31 107 LYS A C 1
ATOM 857 O O . LYS A 1 107 ? 13.740 16.915 -12.231 1.00 60.31 107 LYS A O 1
ATOM 862 N N . THR A 1 108 ? 13.570 16.238 -10.083 1.00 56.72 108 THR A N 1
ATOM 863 C CA . THR A 1 108 ? 13.279 17.544 -9.458 1.00 56.72 108 THR A CA 1
ATOM 864 C C . THR A 1 108 ? 14.553 18.288 -9.108 1.00 56.72 108 THR A C 1
ATOM 866 O O . THR A 1 108 ? 15.476 17.616 -8.590 1.00 56.72 108 THR A O 1
#

pLDDT: mean 88.24, std 10.52, range [53.78, 97.12]

Secondary structure (DSSP, 8-state):
-EEEE---STTS-TTTGGGTT-EE-TT-THHHHHSSP-STT---EEEEPPTTT---PPPPGGG-------GGG-S-HHHHT-SS-TT-GGGTT--HHHHHHHHHTT--

Foldseek 3Di:
DKFKDADPDPPTDPQRVLRHLQDADPPDCCCQFPAPPQDPPGPIHMDDDDPPPDPSPHDDPVSDDDGDGPPLRGGDCVVQVHPGPPPDPVPVPDPPVCVVVVVVVRDD

Radius of gyration: 16.22 Å; chains: 1; bounding box: 34×31×44 Å

Sequence (108 aa):
MLEFDAVTDAQTADICAPLHGTVLPFDHPFWKTYYPPNHWNCRSAVRQLNSGTDSARVTPEGDLKHIDIKPMFRINMAERGLAFPAEHPYFKEAPEWVMRQGSAAYKT